Protein AF-A0A4U7F565-F1 (afdb_monomer)

pLDDT: mean 81.13, std 18.46, range [38.12, 96.94]

Foldseek 3Di:
DDDDDDPPPPDPDDDPPDPFDWDDKDKDAQDFPFQWADWDKAFQDLQFFKKKKKWAFAQPPPPDFFFKKKKWKWFADPVVRDIHTQDIDIDRHGHGDIDMDMGGADNVSSVRGRIIIITIGTPDGSNRIGMMMITTGD

Radius of gyration: 16.02 Å; Cα contacts (8 Å, |Δi|>4): 315; chains: 1; bounding box: 35×48×42 Å

Mean predicted aligned error: 9.63 Å

Solvent-accessible surface area (backbone atoms only — not comparable to full-atom values): 7767 Å² total; per-residue (Å²): 135,90,80,81,83,80,84,80,76,82,77,80,81,71,85,78,83,73,92,41,70,64,63,62,76,54,74,41,59,32,40,79,90,30,40,66,58,42,79,48,75,43,78,42,42,92,61,42,43,28,41,43,37,40,36,25,19,24,78,74,50,83,86,54,72,62,46,56,32,44,37,38,38,28,36,29,22,77,90,82,67,49,74,44,81,76,43,75,49,73,44,75,27,34,61,63,30,76,42,74,52,71,45,78,43,54,74,67,49,43,73,60,20,53,25,38,36,42,37,31,31,32,94,53,65,24,62,50,30,48,36,35,36,35,35,32,33,71

Nearest PDB structures (foldseek):
  3lxu-assembly1_X-2  TM=6.386E-01  e=7.495E-03  Drosophila melanogaster
  2e26-assembly1_A  TM=4.370E-01  e=2.822E-02  Mus musculus
  7kp9-assembly1_B  TM=4.348E-01  e=4.314E-02  Homo sapiens
  4xup-assembly4_D  TM=5.008E-01  e=9.558E-02  Paenibacillus barcinonensis
  4xup-assembly2_B  TM=4.609E-01  e=1.182E-01  Paenibacillus barcinonensis

Sequence (138 aa):
MNRNTSAALVVAIAAIAAIGLAFGAGGVAGQTNSTELANDTLNVENTTESVYVDVTGVDDMNGSGPVDVNVTFTGLNESDGSSTVLNETTLSVAANTTESANVTLNESDRAAYDSVRVVASTGANASLIDSVNWGTVG

Secondary structure (DSSP, 8-state):
-------------------S--EEEEEEPPPTT-SEEEEEEEE--TT--EEEEEEEE-S--TT--PEEEEEEEEEE-TTT--EEEEEEEEEEEPTT-EEEEEEE--HHHHHH-SEEEEEEEESS-GGGEEEEEEEEE-

Structure (mmCIF, N/CA/C/O backbone):
data_AF-A0A4U7F565-F1
#
_entry.id   AF-A0A4U7F565-F1
#
loop_
_atom_site.group_PDB
_atom_site.id
_atom_site.type_symbol
_atom_site.label_atom_id
_atom_site.label_alt_id
_atom_site.label_comp_id
_atom_site.label_asym_id
_atom_site.label_entity_id
_atom_site.label_seq_id
_atom_site.pdbx_PDB_ins_code
_atom_site.Cartn_x
_atom_site.Cartn_y
_atom_site.Cartn_z
_atom_site.occupancy
_atom_site.B_iso_or_equiv
_atom_site.auth_seq_id
_atom_site.auth_comp_id
_atom_site.auth_asym_id
_atom_site.auth_atom_id
_atom_site.pdbx_PDB_model_num
ATOM 1 N N . MET A 1 1 ? -2.433 37.107 -11.488 1.00 38.12 1 MET A N 1
ATOM 2 C CA . MET A 1 1 ? -2.040 35.913 -12.270 1.00 38.12 1 MET A CA 1
ATOM 3 C C . MET A 1 1 ? -1.394 34.918 -11.323 1.00 38.12 1 MET A C 1
ATOM 5 O O . MET A 1 1 ? -0.396 35.262 -10.702 1.00 38.12 1 MET A O 1
ATOM 9 N N . ASN A 1 2 ? -2.021 33.748 -11.177 1.00 47.31 2 ASN A N 1
ATOM 10 C CA . ASN A 1 2 ? -1.573 32.616 -10.361 1.00 47.31 2 ASN A CA 1
ATOM 11 C C . ASN A 1 2 ? -0.156 32.163 -10.723 1.00 47.31 2 ASN A C 1
ATOM 13 O O . ASN A 1 2 ? 0.153 31.990 -11.900 1.00 47.31 2 ASN A O 1
ATOM 17 N N . ARG A 1 3 ? 0.639 31.830 -9.705 1.00 48.75 3 ARG A N 1
ATOM 18 C CA . ARG A 1 3 ? 1.696 30.817 -9.812 1.00 48.75 3 ARG A CA 1
ATOM 19 C C . ARG A 1 3 ? 1.482 29.832 -8.672 1.00 48.75 3 ARG A C 1
ATOM 21 O O . ARG A 1 3 ? 2.042 29.981 -7.592 1.00 48.75 3 ARG A O 1
ATOM 28 N N . ASN A 1 4 ? 0.570 28.899 -8.922 1.00 47.75 4 ASN A N 1
ATOM 29 C CA . ASN A 1 4 ? 0.314 27.767 -8.050 1.00 47.75 4 ASN A CA 1
ATOM 30 C C . ASN A 1 4 ? 1.582 26.910 -7.959 1.00 47.75 4 ASN A C 1
ATOM 32 O O . ASN A 1 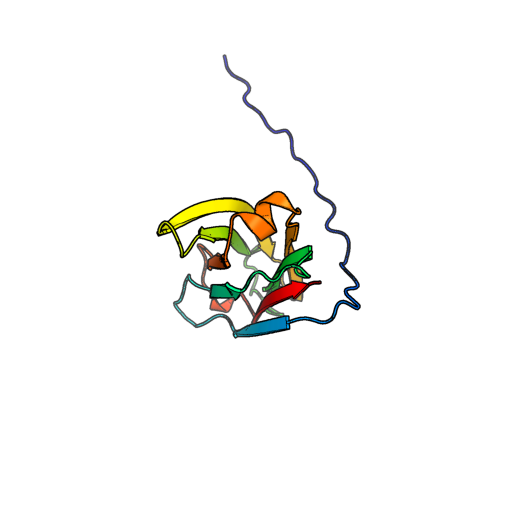4 ? 2.125 26.487 -8.975 1.00 47.75 4 ASN A O 1
ATOM 36 N N . THR A 1 5 ? 2.027 26.731 -6.720 1.00 49.19 5 THR A N 1
ATOM 37 C CA . THR A 1 5 ? 2.337 25.444 -6.092 1.00 49.19 5 THR A CA 1
ATOM 38 C C . THR A 1 5 ? 3.171 24.455 -6.901 1.00 49.19 5 THR A C 1
ATOM 40 O O . THR A 1 5 ? 2.666 23.726 -7.747 1.00 49.19 5 THR A O 1
ATOM 43 N N . SER A 1 6 ? 4.443 24.328 -6.538 1.00 42.47 6 SER A N 1
ATOM 44 C CA . SER A 1 6 ? 5.198 23.084 -6.721 1.00 42.47 6 SER A CA 1
ATOM 45 C C . SER A 1 6 ? 6.204 22.970 -5.580 1.00 42.47 6 SER A C 1
ATOM 47 O O . SER A 1 6 ? 7.403 23.167 -5.755 1.00 42.47 6 SER A O 1
ATOM 49 N N . ALA A 1 7 ? 5.691 22.733 -4.371 1.00 42.50 7 ALA A N 1
ATOM 50 C CA . ALA A 1 7 ? 6.508 22.213 -3.287 1.00 42.50 7 ALA 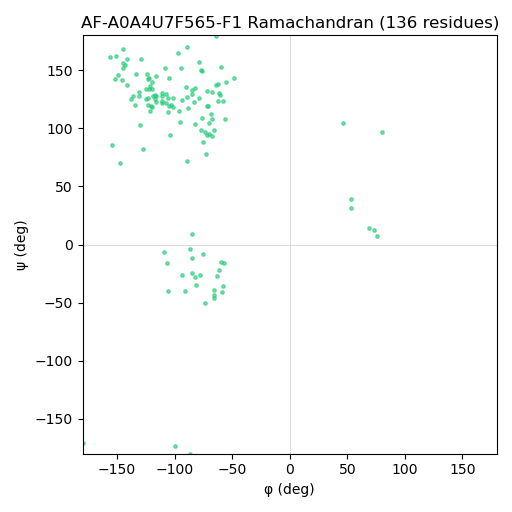A CA 1
ATOM 51 C C . ALA A 1 7 ? 6.719 20.723 -3.580 1.00 42.50 7 ALA A C 1
ATOM 53 O O . ALA A 1 7 ? 5.904 19.887 -3.204 1.00 42.50 7 ALA A O 1
ATOM 54 N N . ALA A 1 8 ? 7.767 20.415 -4.343 1.00 43.03 8 ALA A N 1
ATOM 55 C CA . ALA A 1 8 ? 8.248 19.054 -4.513 1.00 43.03 8 ALA A CA 1
ATOM 56 C C . ALA A 1 8 ? 8.824 18.596 -3.166 1.00 43.03 8 ALA A C 1
ATOM 58 O O . ALA A 1 8 ? 9.966 18.903 -2.822 1.00 43.03 8 ALA A O 1
ATOM 59 N N . LEU A 1 9 ? 7.986 17.938 -2.367 1.00 40.28 9 LEU A N 1
ATOM 60 C CA . LEU A 1 9 ? 8.402 17.248 -1.158 1.00 40.28 9 LEU A CA 1
ATOM 61 C C . LEU A 1 9 ? 9.142 15.980 -1.597 1.00 40.28 9 LEU A C 1
ATOM 63 O O . LEU A 1 9 ? 8.528 14.977 -1.944 1.00 40.28 9 LEU A O 1
ATOM 67 N N . VAL A 1 10 ? 10.471 16.053 -1.632 1.00 39.88 10 VAL A N 1
ATOM 68 C CA . VAL A 1 10 ? 11.343 14.885 -1.786 1.00 39.88 10 VAL A CA 1
ATOM 69 C C . VAL A 1 10 ? 11.252 14.089 -0.485 1.00 39.88 10 VAL A C 1
ATOM 71 O O . VAL A 1 10 ? 11.917 14.418 0.497 1.00 39.88 10 VAL A O 1
ATOM 74 N N . VAL A 1 11 ? 10.384 13.080 -0.453 1.00 44.31 11 VAL A N 1
ATOM 75 C CA . VAL A 1 11 ? 10.364 12.086 0.622 1.00 44.31 11 VAL A CA 1
ATOM 76 C C . VAL A 1 11 ? 11.440 11.061 0.289 1.00 44.31 11 VAL A C 1
ATOM 78 O O . VAL A 1 11 ? 11.283 10.243 -0.610 1.00 44.31 11 VAL A O 1
ATOM 81 N N . ALA A 1 12 ? 12.573 11.149 0.982 1.00 40.69 12 ALA A N 1
ATOM 82 C CA . ALA A 1 12 ? 13.562 10.084 0.990 1.00 40.69 12 ALA A CA 1
ATOM 83 C C . ALA A 1 12 ? 12.953 8.882 1.727 1.00 40.69 12 ALA A C 1
ATOM 85 O O . ALA A 1 12 ? 12.759 8.939 2.942 1.00 40.69 12 ALA A O 1
ATOM 86 N N . ILE A 1 13 ? 12.612 7.825 0.991 1.00 49.53 13 ILE A N 1
ATOM 87 C CA . ILE A 1 13 ? 12.096 6.583 1.565 1.00 49.53 13 ILE A CA 1
ATOM 88 C C . ILE A 1 13 ? 13.288 5.837 2.168 1.00 49.53 13 ILE A C 1
ATOM 90 O O . ILE A 1 13 ? 14.193 5.381 1.471 1.00 49.53 13 ILE A O 1
ATOM 94 N N . ALA A 1 14 ? 13.328 5.800 3.497 1.00 41.16 14 ALA A N 1
ATOM 95 C CA . ALA A 1 14 ? 14.271 4.987 4.241 1.00 41.16 14 ALA A CA 1
ATOM 96 C C . ALA A 1 14 ? 13.931 3.511 4.013 1.00 41.16 14 ALA A C 1
ATOM 98 O O . ALA A 1 14 ? 12.779 3.114 4.172 1.00 41.16 14 ALA A O 1
ATOM 99 N N . ALA A 1 15 ? 14.937 2.704 3.672 1.00 39.69 15 ALA A N 1
ATOM 100 C CA . ALA A 1 15 ? 14.817 1.254 3.655 1.00 39.69 15 ALA A CA 1
ATOM 101 C C . ALA A 1 15 ? 14.374 0.780 5.048 1.00 39.69 15 ALA A C 1
ATOM 103 O O . ALA A 1 15 ? 15.139 0.848 6.015 1.00 39.69 15 ALA A O 1
ATOM 104 N N . ILE A 1 16 ? 13.122 0.340 5.153 1.00 45.25 16 ILE A N 1
ATOM 105 C CA . ILE A 1 16 ? 12.577 -0.265 6.362 1.00 45.25 16 ILE A CA 1
ATOM 106 C C . ILE A 1 16 ? 13.220 -1.650 6.475 1.00 45.25 16 ILE A C 1
ATOM 108 O O . ILE A 1 16 ? 12.768 -2.627 5.888 1.00 45.25 16 ILE A O 1
ATOM 112 N N . ALA A 1 17 ? 14.321 -1.738 7.221 1.00 39.91 17 ALA A N 1
ATOM 113 C CA . ALA A 1 17 ? 14.857 -3.010 7.687 1.00 39.91 17 ALA A CA 1
ATOM 114 C C . ALA A 1 17 ? 13.942 -3.539 8.806 1.00 39.91 17 ALA A C 1
ATOM 116 O O . ALA A 1 17 ? 14.239 -3.391 9.991 1.00 39.91 17 ALA A O 1
ATOM 117 N N . ALA A 1 18 ? 12.790 -4.101 8.433 1.00 38.22 18 ALA A N 1
ATOM 118 C CA . ALA A 1 18 ? 11.849 -4.703 9.368 1.00 38.22 18 ALA A CA 1
ATOM 119 C C . ALA A 1 18 ? 12.353 -6.084 9.814 1.00 38.22 18 ALA A C 1
ATOM 121 O O . ALA A 1 18 ? 12.154 -7.093 9.144 1.00 38.22 18 ALA A O 1
ATOM 122 N N . ILE A 1 19 ? 12.972 -6.137 10.994 1.00 40.09 19 ILE A N 1
ATOM 123 C CA . ILE A 1 19 ? 12.851 -7.305 11.874 1.00 40.09 19 ILE A CA 1
ATOM 124 C C . ILE A 1 19 ? 11.628 -7.022 12.752 1.00 40.09 19 ILE A C 1
ATOM 126 O O . ILE A 1 19 ? 11.754 -6.646 13.911 1.00 40.09 19 ILE A O 1
ATOM 130 N N . GLY A 1 20 ? 10.446 -7.103 12.149 1.00 40.00 20 GLY A N 1
ATOM 131 C CA . GLY A 1 20 ? 9.155 -7.053 12.827 1.00 40.00 20 GLY A CA 1
ATOM 132 C C . GLY A 1 20 ? 8.395 -8.307 12.430 1.00 40.00 20 GLY A C 1
ATOM 133 O O . GLY A 1 20 ? 8.444 -8.717 11.270 1.00 40.00 20 GLY A O 1
ATOM 134 N N . LEU A 1 21 ? 7.792 -8.986 13.399 1.00 44.97 21 LEU A N 1
ATOM 135 C CA . LEU A 1 21 ? 7.066 -10.232 13.178 1.00 44.97 21 LEU A CA 1
ATOM 136 C C . LEU A 1 21 ? 5.843 -9.914 12.305 1.00 44.97 21 LEU A C 1
ATOM 138 O O . LEU A 1 21 ? 4.852 -9.401 12.806 1.00 44.97 21 LEU A O 1
ATOM 142 N N . ALA A 1 22 ? 5.932 -10.147 10.994 1.00 48.94 22 ALA A N 1
ATOM 143 C CA . ALA A 1 22 ? 4.840 -9.840 10.078 1.00 48.94 22 ALA A CA 1
ATOM 144 C C . ALA A 1 22 ? 3.649 -10.776 10.341 1.00 48.94 22 ALA A C 1
ATOM 146 O O . ALA A 1 22 ? 3.733 -11.985 10.099 1.00 48.94 22 ALA A O 1
ATOM 147 N N . PHE A 1 23 ? 2.541 -10.226 10.836 1.00 51.75 23 PHE A N 1
ATOM 148 C CA . PHE A 1 23 ? 1.285 -10.952 11.011 1.00 51.75 23 PHE A CA 1
ATOM 149 C C . PHE A 1 23 ? 0.410 -10.695 9.775 1.00 51.75 23 PHE A C 1
ATOM 151 O O . PHE A 1 23 ? -0.107 -9.599 9.574 1.00 51.75 23 PHE A O 1
ATOM 158 N N . GLY A 1 24 ? 0.303 -11.704 8.906 1.00 57.19 24 GLY A N 1
ATOM 159 C CA . GLY A 1 24 ? -0.464 -11.642 7.657 1.00 57.19 24 GLY A CA 1
ATOM 160 C C . GLY A 1 24 ? 0.290 -10.937 6.530 1.00 57.19 24 GLY A C 1
ATOM 161 O O . GLY A 1 24 ? 0.269 -9.716 6.441 1.00 57.19 24 GLY A O 1
ATOM 162 N N . ALA A 1 25 ? 0.945 -11.717 5.666 1.00 61.00 25 ALA A N 1
ATOM 163 C CA . ALA A 1 25 ? 1.550 -11.227 4.431 1.00 61.00 25 ALA A CA 1
ATOM 164 C C . ALA A 1 25 ? 0.771 -11.773 3.226 1.00 61.00 25 ALA A C 1
ATOM 166 O O . ALA A 1 25 ? 0.614 -12.991 3.096 1.00 61.00 25 ALA A O 1
ATOM 167 N N . GLY A 1 26 ? 0.282 -10.882 2.365 1.00 63.62 26 GLY A N 1
ATOM 168 C CA . GLY A 1 26 ? -0.272 -11.218 1.056 1.00 63.62 26 GLY A CA 1
ATOM 169 C C . GLY A 1 26 ? 0.705 -10.774 -0.027 1.00 63.62 26 GLY A C 1
ATOM 170 O O . GLY A 1 26 ? 1.193 -9.651 0.011 1.00 63.62 26 GLY A O 1
ATOM 171 N N . GLY A 1 27 ? 1.036 -11.668 -0.962 1.00 71.62 27 GLY A N 1
ATOM 172 C CA . GLY A 1 27 ? 1.959 -11.379 -2.058 1.00 71.62 27 GLY A CA 1
ATOM 173 C C . GLY A 1 27 ? 1.408 -11.887 -3.382 1.00 71.62 27 GLY A C 1
ATOM 174 O O . GLY A 1 27 ? 1.171 -13.089 -3.521 1.00 71.62 27 GLY A O 1
ATOM 175 N N . VAL A 1 28 ? 1.205 -10.997 -4.355 1.00 79.38 28 VAL A N 1
ATOM 176 C CA . VAL A 1 28 ? 0.753 -11.372 -5.705 1.00 79.38 28 VAL A CA 1
ATOM 177 C C . VAL A 1 28 ? 1.579 -10.679 -6.781 1.00 79.38 28 VAL A C 1
ATOM 179 O O . VAL A 1 28 ? 2.023 -9.545 -6.619 1.00 79.38 28 VAL A O 1
ATOM 182 N N . ALA A 1 29 ? 1.776 -11.377 -7.898 1.00 79.19 29 ALA A N 1
ATOM 183 C CA . ALA A 1 29 ? 2.347 -10.783 -9.097 1.00 79.19 29 ALA A CA 1
ATOM 184 C C . ALA A 1 29 ? 1.297 -9.941 -9.836 1.00 79.19 29 ALA A C 1
ATOM 186 O O . ALA A 1 29 ? 0.102 -10.264 -9.808 1.00 79.19 29 ALA A O 1
ATOM 187 N N . GLY A 1 30 ? 1.743 -8.893 -10.532 1.00 70.62 30 GLY A N 1
ATOM 188 C CA . GLY A 1 30 ? 0.873 -8.077 -11.371 1.00 70.62 30 GLY A CA 1
ATOM 189 C C . GLY A 1 30 ? 0.174 -8.927 -12.439 1.00 70.62 30 GLY A C 1
ATOM 190 O O . GLY A 1 30 ? 0.813 -9.620 -13.231 1.00 70.62 30 GLY A O 1
ATOM 191 N N . GLN A 1 31 ? -1.161 -8.903 -12.468 1.00 71.12 31 GLN A N 1
ATOM 192 C CA . GLN A 1 31 ? -1.925 -9.686 -13.442 1.00 71.12 31 GLN A CA 1
ATOM 193 C C . GLN A 1 31 ? -2.014 -8.962 -14.785 1.00 71.12 31 GLN A C 1
ATOM 195 O O . GLN A 1 31 ? -2.349 -7.780 -14.862 1.00 71.12 31 GLN A O 1
ATOM 200 N N . THR A 1 32 ? -1.778 -9.687 -15.878 1.00 69.44 32 THR A N 1
ATOM 201 C CA . THR A 1 32 ? -1.894 -9.121 -17.227 1.00 69.44 32 THR A CA 1
ATOM 202 C C . THR A 1 32 ? -3.319 -8.627 -17.498 1.00 69.44 32 THR A C 1
ATOM 204 O O . THR A 1 32 ? -4.279 -9.377 -17.347 1.00 69.44 32 THR A O 1
ATOM 207 N N . ASN A 1 33 ? -3.441 -7.372 -17.948 1.00 68.12 33 ASN A N 1
ATOM 208 C CA . ASN A 1 33 ? -4.701 -6.641 -18.175 1.00 68.12 33 ASN A CA 1
ATOM 209 C C . ASN A 1 33 ? -5.502 -6.267 -16.912 1.00 68.12 33 ASN A C 1
ATOM 211 O O . ASN A 1 33 ? -6.663 -5.879 -17.036 1.00 68.12 33 ASN A O 1
ATOM 215 N N . SER A 1 34 ? -4.907 -6.355 -15.720 1.00 77.19 34 SER A N 1
ATOM 216 C CA . SER A 1 34 ? -5.467 -5.740 -14.513 1.00 77.19 34 SER A CA 1
ATOM 217 C C . SER A 1 34 ? -4.864 -4.353 -14.286 1.00 77.19 34 SER A C 1
ATOM 219 O O . SER A 1 34 ? -3.725 -4.084 -14.670 1.00 77.19 34 SER A O 1
ATOM 221 N N . THR A 1 35 ? -5.630 -3.478 -13.645 1.00 85.31 35 THR A N 1
ATOM 222 C CA . THR A 1 35 ? -5.144 -2.231 -13.032 1.00 85.31 35 THR A CA 1
ATOM 223 C C . THR A 1 35 ? -5.107 -2.336 -11.508 1.00 85.31 35 THR A C 1
ATOM 225 O O . THR A 1 35 ? -4.473 -1.520 -10.850 1.00 85.31 35 THR A O 1
ATOM 228 N N . GLU A 1 36 ? -5.782 -3.334 -10.933 1.00 88.12 36 GLU A N 1
ATOM 229 C CA . GLU A 1 36 ? -5.747 -3.639 -9.504 1.00 88.12 36 GLU A CA 1
ATOM 230 C C . GLU A 1 36 ? -4.595 -4.611 -9.228 1.00 88.12 36 GLU A C 1
ATOM 232 O O . GLU A 1 36 ? -4.476 -5.648 -9.891 1.00 88.12 36 GLU A O 1
ATOM 237 N N . LEU A 1 37 ? -3.734 -4.241 -8.280 1.00 88.38 37 LEU A N 1
ATOM 238 C CA . LEU A 1 37 ? -2.559 -5.010 -7.871 1.00 88.38 37 LEU A CA 1
ATOM 239 C C . LEU A 1 37 ? -2.778 -5.687 -6.517 1.00 88.38 37 LEU A C 1
ATOM 241 O O . LEU A 1 37 ? -2.382 -6.832 -6.334 1.00 88.38 37 LEU A O 1
ATOM 245 N N . ALA A 1 38 ? -3.420 -4.982 -5.587 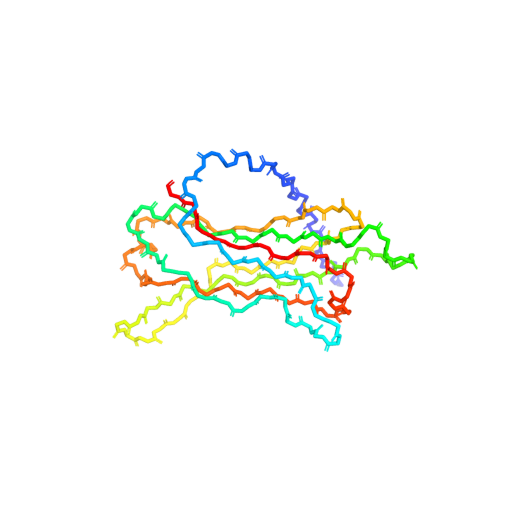1.00 90.19 38 ALA A N 1
ATOM 246 C CA . ALA A 1 38 ? -3.817 -5.505 -4.288 1.00 90.19 38 ALA A CA 1
ATOM 247 C C . ALA A 1 38 ? -5.142 -4.870 -3.866 1.00 90.19 38 ALA A C 1
ATOM 249 O O . ALA A 1 38 ? -5.366 -3.679 -4.093 1.00 90.19 38 ALA A O 1
ATOM 250 N N . ASN A 1 39 ? -6.002 -5.664 -3.242 1.00 91.88 39 ASN A N 1
ATOM 251 C CA . ASN A 1 39 ? -7.240 -5.217 -2.619 1.00 91.88 39 ASN A CA 1
ATOM 252 C C . ASN A 1 39 ? -7.577 -6.216 -1.517 1.00 91.88 39 ASN A C 1
ATOM 254 O O . ASN A 1 39 ? -8.249 -7.221 -1.751 1.00 91.88 39 ASN A O 1
ATOM 258 N N . ASP A 1 40 ? -7.003 -5.983 -0.344 1.00 91.75 40 ASP A N 1
ATOM 259 C CA . ASP A 1 40 ? -7.055 -6.932 0.760 1.00 91.75 40 ASP A CA 1
ATOM 260 C C . ASP A 1 40 ? -7.236 -6.213 2.096 1.00 91.75 40 ASP A C 1
ATOM 262 O O . ASP A 1 40 ? -6.995 -5.010 2.217 1.00 91.75 40 ASP A O 1
ATOM 266 N N . THR A 1 41 ? -7.713 -6.941 3.099 1.00 92.56 41 THR A N 1
ATOM 267 C CA . THR A 1 41 ? -7.997 -6.410 4.433 1.00 92.56 41 THR A CA 1
ATOM 268 C C . THR A 1 41 ? -7.143 -7.119 5.470 1.00 92.56 41 THR A C 1
ATOM 270 O O . THR A 1 41 ? -7.125 -8.343 5.547 1.00 92.56 41 THR A O 1
ATOM 273 N N . LEU A 1 42 ? -6.438 -6.330 6.276 1.00 92.06 42 LEU A N 1
ATOM 274 C CA . LEU A 1 42 ? -5.543 -6.801 7.323 1.00 92.06 42 LEU A CA 1
ATOM 275 C C . LEU A 1 42 ? -6.131 -6.456 8.687 1.00 92.06 42 LEU A C 1
ATOM 277 O O . LEU A 1 42 ? -6.469 -5.301 8.943 1.00 92.06 42 LEU A O 1
ATOM 281 N N . ASN A 1 43 ? -6.242 -7.445 9.568 1.00 91.81 43 ASN A N 1
ATOM 282 C CA . ASN A 1 43 ? -6.712 -7.228 10.931 1.00 91.81 43 ASN A CA 1
ATOM 283 C C . ASN A 1 43 ? -5.757 -6.301 11.692 1.00 91.81 43 ASN A C 1
ATOM 285 O O . ASN A 1 43 ? -4.537 -6.441 11.604 1.00 91.81 43 ASN A O 1
ATOM 289 N N . VAL A 1 44 ? -6.332 -5.373 12.453 1.00 90.56 44 VAL A N 1
ATOM 290 C CA . VAL A 1 44 ? -5.590 -4.501 13.361 1.00 90.56 44 VAL A CA 1
ATOM 291 C C . VAL A 1 44 ? -5.654 -5.114 14.750 1.00 90.56 44 VAL A C 1
ATOM 293 O O . VAL A 1 44 ? -6.715 -5.228 15.357 1.00 90.56 44 VAL A O 1
ATOM 296 N N . GLU A 1 45 ? -4.499 -5.523 15.257 1.00 89.75 45 GLU A N 1
ATOM 297 C CA . GLU A 1 45 ? -4.346 -5.983 16.629 1.00 89.75 45 GLU A CA 1
ATOM 298 C C . GLU A 1 45 ? -3.837 -4.842 17.515 1.00 89.75 45 GLU A C 1
ATOM 300 O O . GLU A 1 45 ? -3.301 -3.836 17.043 1.00 89.75 45 GLU A O 1
ATOM 305 N N . ASN A 1 46 ? -3.936 -5.006 18.839 1.00 85.06 46 ASN A N 1
ATOM 306 C CA . ASN A 1 46 ? -3.352 -4.028 19.758 1.00 85.06 46 ASN A CA 1
ATOM 307 C C . ASN A 1 46 ? -1.824 -3.929 19.592 1.00 85.06 46 ASN A C 1
ATOM 309 O O . ASN A 1 46 ? -1.244 -2.906 19.923 1.00 85.06 46 ASN A O 1
ATOM 313 N N . THR A 1 47 ? -1.168 -4.947 19.041 1.00 88.50 47 THR A N 1
ATOM 314 C CA . THR A 1 47 ? 0.262 -4.929 18.715 1.00 88.50 47 THR A CA 1
ATOM 315 C C . THR A 1 47 ? 0.572 -4.318 17.350 1.00 88.50 47 THR A C 1
ATOM 317 O O . THR A 1 47 ? 1.729 -4.033 17.095 1.00 88.50 47 THR A O 1
ATOM 320 N N . THR A 1 48 ? -0.406 -4.076 16.472 1.00 91.00 48 THR A N 1
ATOM 321 C CA . THR A 1 48 ? -0.133 -3.576 15.115 1.00 91.00 48 THR A CA 1
ATOM 322 C C . THR A 1 48 ? 0.351 -2.124 15.131 1.00 91.00 48 THR A C 1
ATOM 324 O O . THR A 1 48 ? -0.437 -1.192 15.272 1.00 91.00 48 THR A O 1
ATOM 327 N N . GLU A 1 49 ? 1.647 -1.914 14.926 1.00 92.38 49 GLU A N 1
ATOM 328 C CA . GLU A 1 49 ? 2.270 -0.590 14.848 1.00 92.38 49 GLU A CA 1
ATOM 329 C C . GLU A 1 49 ? 2.108 0.052 13.467 1.00 92.38 49 GLU A C 1
ATOM 331 O O . GLU A 1 49 ? 1.986 1.274 13.351 1.00 92.38 49 GLU A O 1
ATOM 336 N N . SER A 1 50 ? 2.124 -0.745 12.396 1.00 92.62 50 SER A N 1
ATOM 337 C CA . SER A 1 50 ? 1.947 -0.225 11.039 1.00 92.62 50 SER A CA 1
ATOM 338 C C . SER A 1 50 ? 1.421 -1.255 10.048 1.00 92.62 50 SER A C 1
ATOM 340 O O . SER A 1 50 ? 1.516 -2.463 10.259 1.00 92.62 50 SER A O 1
ATOM 342 N N . VAL A 1 51 ? 0.881 -0.750 8.941 1.00 93.12 51 VAL A N 1
ATOM 343 C CA . VAL A 1 51 ? 0.481 -1.527 7.765 1.00 93.12 51 VAL A CA 1
ATOM 344 C C . VAL A 1 51 ? 1.288 -1.032 6.574 1.00 93.12 51 VAL A C 1
ATOM 346 O O . VAL A 1 51 ? 1.421 0.179 6.395 1.00 93.12 51 VAL A O 1
ATOM 349 N N . TYR A 1 52 ? 1.844 -1.943 5.779 1.00 93.19 52 TYR A N 1
ATOM 350 C CA . TYR A 1 52 ? 2.743 -1.608 4.675 1.00 93.19 52 TYR A CA 1
ATOM 351 C C . TYR A 1 52 ? 2.330 -2.263 3.357 1.00 93.19 52 TYR A C 1
ATOM 353 O O . TYR A 1 52 ? 1.604 -3.257 3.333 1.00 93.19 52 TYR A O 1
ATOM 361 N N . VAL A 1 53 ? 2.832 -1.681 2.271 1.00 93.50 53 VAL A N 1
ATOM 362 C CA . VAL A 1 53 ? 2.805 -2.200 0.906 1.00 93.50 53 VAL A CA 1
ATOM 363 C C . VAL A 1 53 ? 4.176 -1.984 0.289 1.00 93.50 53 VAL A C 1
ATOM 365 O O . VAL A 1 53 ? 4.652 -0.852 0.261 1.00 93.50 53 VAL A O 1
ATOM 368 N N . ASP A 1 54 ? 4.750 -3.043 -0.262 1.00 93.69 54 ASP A N 1
ATOM 369 C CA . ASP A 1 54 ? 5.944 -3.026 -1.096 1.00 93.69 54 ASP A CA 1
ATOM 370 C C . ASP A 1 54 ? 5.554 -3.389 -2.529 1.00 93.69 54 ASP A C 1
ATOM 372 O O . ASP A 1 54 ? 4.869 -4.386 -2.766 1.00 93.69 54 ASP A O 1
ATOM 376 N N . VAL A 1 55 ? 5.992 -2.589 -3.494 1.00 91.50 55 VAL A N 1
ATOM 377 C CA . VAL A 1 55 ? 5.711 -2.779 -4.917 1.00 91.50 55 VAL A CA 1
ATOM 378 C C . VAL A 1 55 ? 7.023 -2.863 -5.672 1.00 91.50 55 VAL A C 1
ATOM 380 O O . VAL A 1 55 ? 7.791 -1.906 -5.677 1.00 91.50 55 VAL A O 1
ATOM 383 N N . THR A 1 56 ? 7.254 -3.981 -6.351 1.00 91.38 56 THR A N 1
ATOM 384 C CA . THR A 1 56 ? 8.449 -4.210 -7.163 1.00 91.38 56 THR A CA 1
ATOM 385 C C . THR A 1 56 ? 8.112 -4.104 -8.642 1.00 91.38 56 THR A C 1
ATOM 387 O O . THR A 1 56 ? 7.205 -4.779 -9.134 1.00 91.38 56 THR A O 1
ATOM 390 N N . GLY A 1 57 ? 8.841 -3.261 -9.366 1.00 89.94 57 GLY A N 1
ATOM 391 C CA . GLY A 1 57 ? 8.746 -3.167 -10.821 1.00 89.94 57 GLY A CA 1
ATOM 392 C C . GLY A 1 57 ? 9.459 -4.328 -11.514 1.00 89.94 57 GLY A C 1
ATOM 393 O O . GLY A 1 57 ? 10.466 -4.824 -11.015 1.00 89.94 57 GLY A O 1
ATOM 394 N N . VAL A 1 58 ? 8.976 -4.739 -12.689 1.00 89.69 58 VAL A N 1
ATOM 395 C CA . VAL A 1 58 ? 9.671 -5.756 -13.503 1.00 89.69 58 VAL A CA 1
ATOM 396 C C . VAL A 1 58 ? 11.084 -5.315 -13.886 1.00 89.69 58 VAL A C 1
ATOM 398 O O . VAL A 1 58 ? 11.359 -4.122 -14.027 1.00 89.69 58 VAL A O 1
ATOM 401 N N . ASP A 1 59 ? 11.969 -6.290 -14.105 1.00 86.06 59 ASP A N 1
ATOM 402 C CA . ASP A 1 59 ? 13.369 -6.051 -14.478 1.00 86.06 59 ASP A CA 1
ATOM 403 C C . ASP A 1 59 ? 13.530 -5.227 -15.763 1.00 86.06 59 ASP A C 1
ATOM 405 O O . ASP A 1 59 ? 14.450 -4.419 -15.888 1.00 86.06 59 ASP A O 1
ATOM 409 N N . ASP A 1 60 ? 12.628 -5.432 -16.723 1.00 82.44 60 ASP A N 1
ATOM 410 C CA . ASP A 1 60 ? 12.642 -4.759 -18.016 1.00 82.44 60 ASP A CA 1
ATOM 411 C C . ASP A 1 60 ? 11.268 -4.159 -18.328 1.00 82.44 60 ASP A C 1
ATOM 413 O O . ASP A 1 60 ? 10.331 -4.845 -18.742 1.00 82.44 60 ASP A O 1
ATOM 417 N N . MET A 1 61 ? 11.155 -2.842 -18.152 1.00 81.75 61 MET A N 1
ATOM 418 C CA . MET A 1 61 ? 9.963 -2.071 -18.515 1.00 81.75 61 MET A CA 1
ATOM 419 C C . MET A 1 61 ? 9.946 -1.647 -20.001 1.00 81.75 61 MET A C 1
ATOM 421 O O . MET A 1 61 ? 9.082 -0.867 -20.410 1.00 81.75 61 MET A O 1
ATOM 425 N N . ASN A 1 62 ? 10.874 -2.145 -20.833 1.00 73.75 62 ASN A N 1
ATOM 426 C CA . ASN A 1 62 ? 10.955 -1.915 -22.282 1.00 73.75 62 ASN A CA 1
ATOM 427 C C . ASN A 1 62 ? 10.940 -0.425 -22.686 1.00 73.75 62 ASN A C 1
ATOM 429 O O . ASN A 1 62 ? 10.300 -0.020 -23.656 1.00 73.75 62 ASN A O 1
ATOM 433 N N . GLY A 1 63 ? 11.628 0.424 -21.919 1.00 69.06 63 GLY A N 1
ATOM 434 C CA . GLY A 1 63 ? 11.654 1.874 -22.151 1.00 69.06 63 GLY A CA 1
ATOM 435 C C . GLY A 1 63 ? 10.381 2.615 -21.721 1.00 69.06 63 GLY A C 1
ATOM 436 O O . GLY A 1 63 ? 10.273 3.817 -21.968 1.00 69.06 63 GLY A O 1
ATOM 437 N N . SER A 1 64 ? 9.439 1.936 -21.060 1.00 70.19 64 SER A N 1
ATOM 438 C CA . SER A 1 64 ? 8.409 2.613 -20.273 1.00 70.19 64 SER A CA 1
ATOM 439 C C . SER A 1 64 ? 9.095 3.340 -19.116 1.00 70.19 64 SER A C 1
ATOM 441 O O . SER A 1 64 ? 10.031 2.816 -18.512 1.00 70.19 64 SER A O 1
ATOM 443 N N . GLY A 1 65 ? 8.672 4.576 -18.845 1.00 79.06 65 GLY A N 1
ATOM 444 C CA . GLY A 1 65 ? 9.109 5.287 -17.646 1.00 79.06 65 GLY A CA 1
ATOM 445 C C . GLY A 1 65 ? 8.631 4.578 -16.373 1.00 79.06 65 GLY A C 1
ATOM 446 O O . GLY A 1 65 ? 7.934 3.564 -16.465 1.00 79.06 65 GLY A O 1
ATOM 447 N N . PRO A 1 66 ? 8.974 5.116 -15.192 1.00 87.25 66 PRO A N 1
ATOM 448 C CA . PRO A 1 66 ? 8.432 4.624 -13.934 1.00 87.25 66 PRO A CA 1
ATOM 449 C C . PRO A 1 66 ? 6.907 4.484 -13.989 1.00 87.25 66 PRO A C 1
ATOM 451 O O . PRO A 1 66 ? 6.219 5.289 -14.625 1.00 87.25 66 PRO A O 1
ATOM 454 N N . VAL A 1 67 ? 6.393 3.448 -13.336 1.00 89.00 67 VAL A N 1
ATOM 455 C CA . VAL A 1 67 ? 4.963 3.170 -13.248 1.00 89.00 67 VAL A CA 1
ATOM 456 C C . VAL A 1 67 ? 4.419 3.796 -11.981 1.00 89.00 67 VAL A C 1
ATOM 458 O O . VAL A 1 67 ? 4.871 3.483 -10.881 1.00 89.00 67 VAL A O 1
ATOM 461 N N . ASP A 1 68 ? 3.409 4.642 -12.138 1.00 92.44 68 ASP A N 1
ATOM 462 C CA . ASP A 1 68 ? 2.707 5.209 -10.998 1.00 92.44 68 ASP A CA 1
ATOM 463 C C . ASP A 1 68 ? 1.716 4.183 -10.426 1.00 92.44 68 ASP A C 1
ATOM 465 O O . ASP A 1 68 ? 0.857 3.635 -11.134 1.00 92.44 68 ASP A O 1
ATOM 469 N N . VAL A 1 69 ? 1.847 3.925 -9.126 1.00 92.00 69 VAL A N 1
ATOM 470 C CA . VAL A 1 69 ? 1.004 3.017 -8.347 1.00 92.00 69 VAL A CA 1
ATOM 471 C C . VAL A 1 69 ? 0.357 3.800 -7.215 1.00 92.00 69 VAL A C 1
ATOM 473 O O . VAL A 1 69 ? 1.035 4.283 -6.313 1.00 92.00 69 VAL A O 1
ATOM 476 N N . ASN A 1 70 ? -0.965 3.932 -7.254 1.00 94.75 70 ASN A N 1
ATOM 477 C CA . ASN A 1 70 ? -1.741 4.545 -6.189 1.00 94.75 70 ASN A CA 1
ATOM 478 C C . ASN A 1 70 ? -2.011 3.516 -5.091 1.00 94.75 70 ASN A C 1
ATOM 480 O O . ASN A 1 70 ? -2.601 2.465 -5.360 1.00 94.75 70 ASN A O 1
ATOM 484 N N . VAL A 1 71 ? -1.597 3.835 -3.869 1.00 95.44 71 VAL A N 1
ATOM 485 C CA . VAL A 1 71 ? -1.788 3.018 -2.674 1.00 95.44 71 VAL A CA 1
ATOM 486 C C . VAL A 1 71 ? -2.654 3.784 -1.683 1.00 95.44 71 VAL A C 1
ATOM 488 O O . VAL A 1 71 ? -2.311 4.895 -1.276 1.00 95.44 71 VAL A O 1
ATOM 491 N N . THR A 1 72 ? -3.749 3.165 -1.260 1.00 96.62 72 THR A N 1
ATOM 492 C CA . THR A 1 72 ? -4.689 3.727 -0.291 1.00 96.62 72 THR A CA 1
ATOM 493 C C . THR A 1 72 ? -4.837 2.771 0.890 1.00 96.62 72 THR A C 1
ATOM 495 O O . THR A 1 72 ? -5.195 1.604 0.720 1.00 96.62 72 THR A O 1
ATOM 498 N N . PHE A 1 73 ? -4.612 3.288 2.096 1.00 96.69 73 PHE A N 1
ATOM 499 C CA . PHE A 1 73 ? -4.863 2.607 3.364 1.00 96.69 73 PHE A CA 1
ATOM 500 C C . 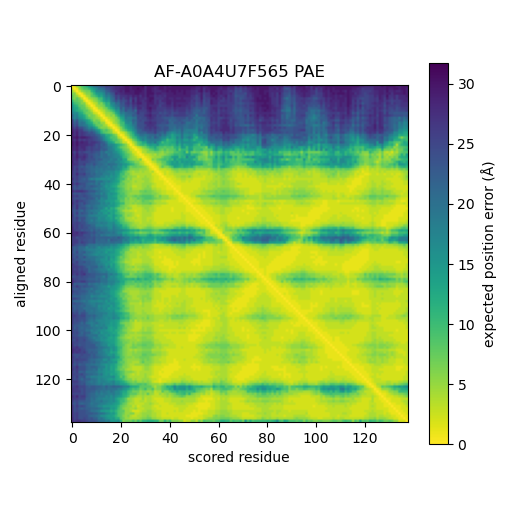PHE A 1 73 ? -6.151 3.159 3.973 1.00 96.69 73 PHE A C 1
ATOM 502 O O . PHE A 1 73 ? -6.258 4.356 4.242 1.00 96.69 73 PHE A O 1
ATOM 509 N N . THR A 1 74 ? -7.139 2.297 4.191 1.00 96.94 74 THR A N 1
ATOM 510 C CA . THR A 1 74 ? -8.437 2.667 4.770 1.00 96.94 74 THR A CA 1
ATOM 511 C C . THR A 1 74 ? -8.655 1.906 6.070 1.00 96.94 74 THR A C 1
ATOM 513 O O . THR A 1 74 ? -8.736 0.684 6.041 1.00 96.94 74 THR A O 1
ATOM 516 N N . GLY A 1 75 ? -8.784 2.607 7.193 1.00 96.56 75 GLY A N 1
ATOM 517 C CA . GLY A 1 75 ? -9.223 2.018 8.456 1.00 96.56 75 GLY A CA 1
ATOM 518 C C . GLY A 1 75 ? -10.707 1.677 8.385 1.00 96.56 75 GLY A C 1
ATOM 519 O O . GLY A 1 75 ? -11.505 2.501 7.930 1.00 96.56 75 GLY A O 1
ATOM 520 N N . LEU A 1 76 ? -11.066 0.465 8.794 1.00 96.44 76 LEU A N 1
ATOM 521 C CA . LEU A 1 76 ? -12.424 -0.062 8.807 1.00 96.44 76 LEU A CA 1
ATOM 522 C C . LEU A 1 76 ? -12.841 -0.351 10.249 1.00 96.44 76 LEU A C 1
ATOM 524 O O . LEU A 1 76 ? -12.127 -1.035 10.980 1.00 96.44 76 LEU A O 1
ATOM 528 N N . ASN A 1 77 ? -14.003 0.161 10.640 1.00 95.50 77 ASN A N 1
A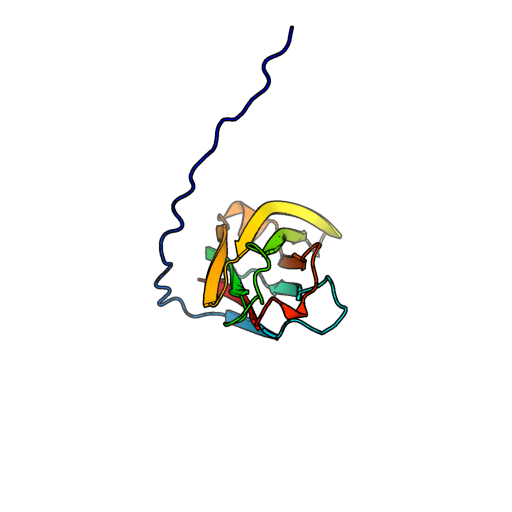TOM 529 C CA . ASN A 1 77 ? -14.661 -0.187 11.891 1.00 95.50 77 ASN A CA 1
ATOM 530 C C . ASN A 1 77 ? -15.846 -1.104 11.566 1.00 95.50 77 ASN A C 1
ATOM 532 O O . ASN A 1 77 ? -16.798 -0.701 10.899 1.00 95.50 77 ASN A O 1
ATOM 536 N N . GLU A 1 78 ? -15.780 -2.359 11.994 1.00 91.62 78 GLU A N 1
ATOM 537 C CA . GLU A 1 78 ? -16.819 -3.360 11.740 1.00 91.62 78 GLU A CA 1
ATOM 538 C C . GLU A 1 78 ? -18.027 -3.183 12.664 1.00 91.62 78 GLU A C 1
ATOM 540 O O . GLU A 1 78 ? -19.146 -3.547 12.297 1.00 91.62 78 GLU A O 1
ATOM 545 N N . SER A 1 79 ? -17.819 -2.598 13.847 1.00 91.50 79 SER A N 1
ATOM 546 C CA . SER A 1 79 ? -18.870 -2.372 14.844 1.00 91.50 79 SER A CA 1
ATOM 547 C C . SER A 1 79 ? -19.929 -1.381 14.353 1.00 91.50 79 S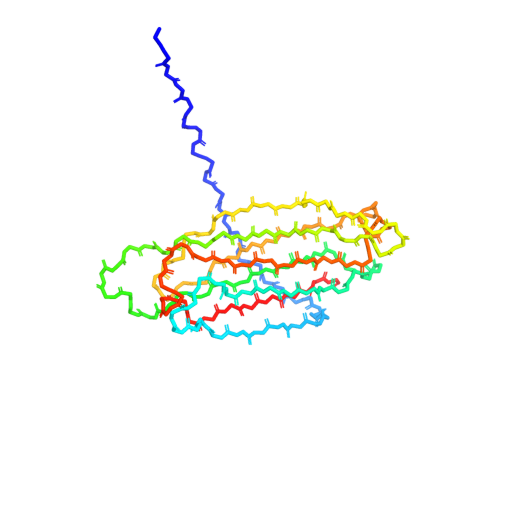ER A C 1
ATOM 549 O O . SER A 1 79 ? -21.128 -1.620 14.519 1.00 91.50 79 SER A O 1
ATOM 551 N N . ASP A 1 80 ? -19.504 -0.281 13.725 1.00 92.56 80 ASP A N 1
ATOM 552 C CA . ASP A 1 80 ? -20.400 0.743 13.175 1.00 92.56 80 ASP A CA 1
ATOM 553 C C . ASP A 1 80 ? -20.448 0.782 11.636 1.00 92.56 80 ASP A C 1
ATOM 555 O O . ASP A 1 80 ? -21.286 1.484 11.061 1.00 92.56 80 ASP A O 1
ATOM 559 N N . GLY A 1 81 ? -19.603 -0.004 10.964 1.00 91.81 81 GLY A N 1
ATOM 560 C CA . GLY A 1 81 ? -19.511 -0.080 9.506 1.00 91.81 81 GLY A CA 1
ATOM 561 C C . GLY A 1 81 ? -18.856 1.143 8.858 1.00 91.81 81 GLY A C 1
ATOM 562 O O . GLY A 1 81 ? -18.974 1.318 7.641 1.00 91.81 81 GLY A O 1
ATOM 563 N N . SER A 1 82 ? -18.219 2.019 9.638 1.00 93.19 82 SER A N 1
ATOM 564 C CA . SER A 1 82 ? -17.544 3.207 9.127 1.00 93.19 82 SER A CA 1
ATOM 565 C C . SER A 1 82 ? -16.174 2.883 8.527 1.00 93.19 82 SER A C 1
ATOM 567 O O . SER A 1 82 ? -15.536 1.870 8.819 1.00 93.19 82 SER A O 1
ATOM 569 N N . SER A 1 83 ? -15.716 3.763 7.637 1.00 94.62 83 SER A N 1
ATOM 570 C CA . SER A 1 83 ? -14.408 3.647 7.000 1.00 94.62 83 SER A CA 1
ATOM 571 C C . SER A 1 83 ? -13.761 5.014 6.842 1.00 94.62 83 SER A C 1
ATOM 573 O O . SER A 1 83 ? -14.421 5.948 6.378 1.00 94.62 83 SER A O 1
ATOM 575 N N . THR A 1 84 ? -12.468 5.108 7.135 1.00 96.38 84 THR A N 1
ATOM 576 C CA . THR A 1 84 ? -11.693 6.351 7.053 1.00 96.38 84 THR A CA 1
ATOM 577 C C . THR A 1 84 ? -10.407 6.114 6.275 1.00 96.38 84 THR A C 1
ATOM 579 O O . THR A 1 84 ? -9.668 5.177 6.565 1.00 96.38 84 THR A O 1
ATOM 582 N N . VAL A 1 85 ? -10.103 6.970 5.298 1.00 96.31 85 VAL A N 1
ATOM 583 C CA . VAL A 1 85 ? -8.802 6.933 4.613 1.00 96.31 85 VAL A CA 1
ATOM 584 C C . VAL A 1 85 ? -7.731 7.448 5.572 1.00 96.31 85 VAL A C 1
ATOM 586 O O . VAL A 1 85 ? -7.805 8.588 6.026 1.00 96.31 85 VAL A O 1
ATOM 589 N N . LEU A 1 86 ? -6.756 6.597 5.886 1.00 95.00 86 LEU A N 1
ATOM 590 C CA . LEU A 1 86 ? -5.656 6.907 6.802 1.00 95.00 86 LEU A CA 1
ATOM 591 C C . LEU A 1 86 ? -4.460 7.494 6.060 1.00 95.00 86 LEU A C 1
ATOM 593 O O . LEU A 1 86 ? -3.814 8.420 6.543 1.00 95.00 86 LEU A O 1
ATOM 597 N N . ASN A 1 87 ? -4.167 6.946 4.881 1.00 94.69 87 ASN A N 1
ATOM 598 C CA . ASN A 1 87 ? -3.108 7.426 4.011 1.00 94.69 87 ASN A CA 1
ATOM 599 C C . ASN A 1 87 ? -3.449 7.102 2.552 1.00 94.69 87 ASN A C 1
ATOM 601 O O . ASN A 1 87 ? -3.992 6.038 2.255 1.00 94.69 87 ASN A O 1
ATOM 605 N N . GLU A 1 88 ? -3.110 8.012 1.648 1.00 94.75 88 GLU A N 1
ATOM 606 C CA . GLU A 1 88 ? -3.193 7.818 0.205 1.00 94.75 88 GLU A CA 1
ATOM 607 C C . GLU A 1 88 ? -1.939 8.416 -0.426 1.00 94.75 88 GLU A C 1
ATOM 609 O O . GLU A 1 88 ? -1.602 9.577 -0.188 1.00 94.75 88 GLU A O 1
ATOM 614 N N . THR A 1 89 ? -1.223 7.605 -1.199 1.00 94.94 89 THR A N 1
ATOM 615 C CA . THR A 1 89 ? 0.041 8.003 -1.812 1.00 94.94 89 THR A CA 1
ATOM 616 C C . THR A 1 89 ? 0.203 7.379 -3.187 1.00 94.94 89 THR A C 1
ATOM 618 O O . THR A 1 89 ? -0.368 6.333 -3.490 1.00 94.94 89 THR A O 1
ATOM 621 N N . THR A 1 90 ? 1.022 8.011 -4.018 1.00 95.25 90 THR A N 1
ATOM 622 C CA . THR A 1 90 ? 1.427 7.471 -5.313 1.00 95.25 90 THR A CA 1
ATOM 623 C C . THR A 1 90 ? 2.907 7.112 -5.255 1.00 95.25 90 THR A C 1
ATOM 625 O O . THR A 1 90 ? 3.748 7.969 -4.984 1.00 95.25 90 THR A O 1
ATOM 628 N N . LEU A 1 91 ? 3.218 5.844 -5.506 1.00 93.31 91 LEU A N 1
ATOM 629 C CA . LEU A 1 91 ? 4.574 5.331 -5.663 1.00 93.31 91 LEU A CA 1
ATOM 630 C C . LEU A 1 91 ? 4.976 5.416 -7.133 1.00 93.31 91 LEU A C 1
ATOM 632 O O . LEU A 1 91 ? 4.191 5.040 -7.999 1.00 93.31 91 LEU A O 1
ATOM 636 N N . SER A 1 92 ? 6.194 5.879 -7.409 1.00 93.44 92 SER A N 1
ATOM 637 C CA . SER A 1 92 ? 6.755 5.886 -8.762 1.00 93.44 92 SER A CA 1
ATOM 638 C C . SER A 1 92 ? 7.767 4.751 -8.875 1.00 93.44 92 SER A C 1
ATOM 640 O O . SER A 1 92 ? 8.917 4.889 -8.465 1.00 93.44 92 SER A O 1
ATOM 642 N N . VAL A 1 93 ? 7.305 3.603 -9.366 1.00 90.94 93 VAL A N 1
ATOM 643 C CA . VAL A 1 93 ? 8.049 2.339 -9.351 1.00 90.94 93 VAL A CA 1
ATOM 644 C C . VAL A 1 93 ? 8.898 2.231 -10.609 1.00 90.94 93 VAL A C 1
ATOM 646 O O . VAL A 1 93 ? 8.367 2.206 -11.721 1.00 90.94 93 VAL A O 1
ATOM 649 N N . ALA A 1 94 ? 10.218 2.180 -10.452 1.00 90.62 94 ALA A N 1
ATOM 650 C CA . ALA A 1 94 ? 11.142 2.007 -11.564 1.00 90.62 94 ALA A CA 1
ATOM 651 C C . ALA A 1 94 ? 11.410 0.519 -11.850 1.00 90.62 94 ALA A C 1
ATOM 653 O O . ALA A 1 94 ? 11.014 -0.375 -11.101 1.00 90.62 94 ALA A O 1
ATOM 654 N N . ALA A 1 95 ? 12.079 0.248 -12.971 1.00 89.69 95 ALA A N 1
ATOM 655 C CA . ALA A 1 95 ? 12.464 -1.110 -13.340 1.00 89.69 95 ALA A CA 1
ATOM 656 C C . ALA A 1 95 ? 13.411 -1.710 -12.289 1.00 89.69 95 ALA A C 1
ATOM 658 O O . ALA A 1 95 ? 14.409 -1.078 -11.931 1.00 89.69 95 ALA A O 1
ATOM 659 N N . ASN A 1 96 ? 13.103 -2.925 -11.826 1.00 88.94 96 ASN A N 1
ATOM 660 C CA . ASN A 1 96 ? 13.848 -3.636 -10.784 1.00 88.94 96 ASN A CA 1
ATOM 661 C C . ASN A 1 96 ? 14.044 -2.836 -9.477 1.00 88.94 96 ASN A C 1
ATOM 663 O O . ASN A 1 96 ? 15.073 -2.964 -8.808 1.00 88.94 96 ASN A O 1
ATOM 667 N N . THR A 1 97 ? 13.100 -1.959 -9.124 1.00 90.25 97 THR A N 1
ATOM 668 C CA . THR A 1 97 ? 13.095 -1.297 -7.813 1.00 90.25 97 THR A CA 1
ATOM 669 C C . THR A 1 97 ? 11.864 -1.690 -7.023 1.00 90.25 97 THR A C 1
ATOM 671 O O . THR A 1 97 ? 10.790 -1.900 -7.588 1.00 90.25 97 THR A O 1
ATOM 674 N N . THR A 1 98 ? 12.043 -1.795 -5.708 1.00 92.38 98 THR A N 1
ATOM 675 C CA . THR A 1 98 ? 10.951 -1.951 -4.753 1.00 92.38 98 THR A CA 1
ATOM 676 C C . THR A 1 98 ? 10.696 -0.607 -4.094 1.00 92.38 98 THR A C 1
ATOM 678 O O . THR A 1 98 ? 11.574 -0.073 -3.416 1.00 92.38 98 THR A O 1
ATOM 681 N N . GLU A 1 99 ? 9.497 -0.076 -4.288 1.00 93.00 99 GLU A N 1
ATOM 682 C CA . GLU A 1 99 ? 9.014 1.123 -3.612 1.00 93.00 99 GLU A CA 1
ATOM 683 C C . GLU A 1 99 ? 8.010 0.730 -2.531 1.00 93.00 99 GLU A C 1
ATOM 685 O O . GLU A 1 99 ? 7.194 -0.171 -2.733 1.00 93.00 99 GLU A O 1
ATOM 690 N N . SER A 1 100 ? 8.034 1.437 -1.405 1.00 92.81 100 SER A N 1
ATOM 691 C CA . SER A 1 100 ? 7.215 1.095 -0.243 1.00 92.81 100 SER A CA 1
ATOM 692 C C . SER A 1 100 ? 6.326 2.253 0.187 1.00 92.81 100 SER A C 1
ATOM 694 O O . SER A 1 100 ? 6.743 3.412 0.212 1.00 92.81 100 SER A O 1
ATOM 696 N N . ALA A 1 101 ?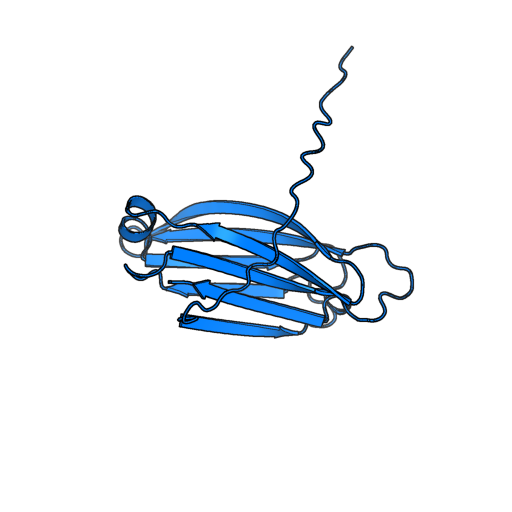 5.110 1.927 0.606 1.00 93.44 101 ALA A N 1
ATOM 697 C CA . ALA A 1 101 ? 4.205 2.821 1.313 1.00 93.44 101 ALA A CA 1
ATOM 698 C C . ALA A 1 101 ? 3.793 2.175 2.634 1.00 93.44 101 ALA A C 1
ATOM 700 O O . ALA A 1 101 ? 3.627 0.961 2.717 1.00 93.44 101 ALA A O 1
ATOM 701 N N . ASN A 1 102 ? 3.578 2.980 3.668 1.00 94.00 102 ASN A N 1
ATOM 702 C CA . ASN A 1 102 ? 3.034 2.488 4.922 1.00 94.00 102 ASN A CA 1
ATOM 703 C C . ASN A 1 102 ? 2.109 3.508 5.586 1.00 94.00 102 ASN A C 1
ATOM 705 O O . ASN A 1 102 ? 2.033 4.681 5.210 1.00 94.00 102 ASN A O 1
ATOM 709 N N . VAL A 1 103 ? 1.394 3.027 6.593 1.00 93.94 103 VAL A N 1
ATOM 710 C CA . VAL A 1 103 ? 0.668 3.840 7.557 1.00 93.94 103 VAL A CA 1
ATOM 711 C C . VAL A 1 103 ? 1.017 3.354 8.957 1.00 93.94 103 VAL A C 1
ATOM 713 O O . VAL A 1 103 ? 0.933 2.164 9.251 1.00 93.94 103 VAL A O 1
ATOM 716 N N . THR A 1 104 ? 1.441 4.274 9.818 1.00 95.25 104 THR A N 1
ATOM 717 C CA . THR A 1 104 ? 1.640 4.003 11.245 1.00 95.25 104 THR A CA 1
ATOM 718 C C . THR A 1 104 ? 0.311 4.164 11.970 1.00 95.25 104 THR A C 1
ATOM 720 O O . THR A 1 104 ? -0.372 5.168 11.771 1.00 95.25 104 THR A O 1
ATOM 723 N N . LEU A 1 105 ? -0.036 3.203 12.824 1.00 92.44 105 LEU A N 1
ATOM 724 C CA . LEU A 1 105 ? -1.244 3.231 13.642 1.00 92.44 105 LEU A CA 1
ATOM 725 C C . LEU A 1 105 ? -0.889 3.654 15.066 1.00 92.44 105 LEU A C 1
ATOM 727 O O . LEU A 1 105 ? -0.025 3.064 15.715 1.00 92.44 105 LEU A O 1
ATOM 731 N N . ASN A 1 106 ? -1.560 4.683 15.576 1.00 92.88 106 ASN A N 1
ATOM 732 C CA . ASN A 1 106 ? -1.432 5.059 16.983 1.00 92.88 106 ASN A CA 1
ATOM 733 C C . ASN A 1 106 ? -2.424 4.265 17.866 1.00 92.88 106 ASN A C 1
ATOM 735 O O . ASN A 1 106 ? -3.160 3.400 17.397 1.00 92.88 106 ASN A O 1
ATOM 739 N N . GLU A 1 107 ? -2.422 4.507 19.182 1.00 93.06 107 GLU A N 1
ATOM 740 C CA . GLU A 1 107 ? -3.369 3.858 20.114 1.00 93.06 107 GLU A CA 1
ATOM 741 C C . GLU A 1 107 ? -4.836 4.137 19.764 1.00 93.06 107 GLU A C 1
ATOM 743 O O . GLU A 1 107 ? -5.662 3.232 19.814 1.00 93.06 107 GLU A O 1
ATOM 748 N N . SER A 1 108 ? -5.160 5.371 19.372 1.00 92.69 108 SER A N 1
ATOM 749 C CA . SER A 1 108 ? -6.522 5.738 18.985 1.00 92.69 108 SER A CA 1
ATOM 750 C C . SER A 1 108 ? -6.952 5.020 17.709 1.00 92.69 108 SER A C 1
ATOM 752 O O . SER A 1 108 ? -8.090 4.577 17.640 1.00 92.69 108 SER A O 1
ATOM 754 N N . ASP A 1 109 ? -6.056 4.865 16.730 1.00 92.88 109 ASP A N 1
ATOM 755 C CA . ASP A 1 109 ? -6.353 4.146 15.486 1.00 92.88 109 ASP A CA 1
ATOM 756 C C . ASP A 1 109 ? -6.602 2.658 15.760 1.00 92.88 109 ASP A C 1
ATOM 758 O O . ASP A 1 109 ? -7.606 2.115 15.309 1.00 92.88 109 ASP A O 1
ATOM 762 N N . ARG A 1 110 ? -5.748 2.016 16.571 1.00 92.62 110 ARG A N 1
ATOM 763 C CA . ARG A 1 110 ? -5.920 0.611 16.992 1.00 92.62 110 ARG A CA 1
ATOM 764 C C . ARG A 1 110 ? -7.189 0.374 17.812 1.00 92.62 110 ARG A C 1
ATOM 766 O O . ARG A 1 110 ? -7.705 -0.735 17.831 1.00 92.62 110 ARG A O 1
ATOM 773 N N . ALA A 1 111 ? -7.673 1.393 18.518 1.00 91.88 111 ALA A N 1
ATOM 774 C CA . ALA A 1 111 ? -8.936 1.328 19.247 1.00 91.88 111 ALA A CA 1
ATOM 775 C C . ALA A 1 111 ? -10.155 1.647 18.364 1.00 91.88 111 ALA A C 1
ATOM 777 O O . ALA A 1 111 ? -11.271 1.258 18.705 1.00 91.88 111 ALA A O 1
ATOM 778 N N . ALA A 1 112 ? -9.959 2.394 17.274 1.00 92.94 112 ALA A N 1
ATOM 779 C CA . ALA A 1 112 ? -11.027 2.861 16.398 1.00 92.94 112 ALA A CA 1
ATOM 780 C C . ALA A 1 112 ? -11.296 1.931 15.212 1.00 92.94 112 ALA A C 1
ATOM 782 O O . ALA A 1 112 ? -12.413 1.952 14.700 1.00 92.94 112 ALA A O 1
ATOM 783 N N . TYR A 1 113 ? -10.313 1.154 14.760 1.00 94.50 113 TYR A N 1
ATOM 784 C CA . TYR A 1 113 ? -10.429 0.307 13.575 1.00 94.50 113 TYR A CA 1
ATOM 785 C C . TYR A 1 113 ? -10.148 -1.154 13.917 1.00 94.50 113 TYR A C 1
ATOM 787 O O . TYR A 1 113 ? -9.150 -1.464 14.561 1.00 94.50 113 TYR A O 1
ATOM 795 N N . ASP A 1 114 ? -11.008 -2.045 13.432 1.00 94.75 114 ASP A N 1
ATOM 796 C CA . ASP A 1 114 ? -10.849 -3.497 13.556 1.00 94.75 114 ASP A CA 1
ATOM 797 C C . ASP A 1 114 ? -9.898 -4.045 12.479 1.00 94.75 114 ASP A C 1
ATOM 799 O O . ASP A 1 114 ? -9.220 -5.058 12.662 1.00 94.75 114 ASP A O 1
ATOM 803 N N . SER A 1 115 ? -9.834 -3.370 11.329 1.00 94.31 115 SER A N 1
ATOM 804 C CA . SER A 1 115 ? -8.970 -3.748 10.214 1.00 94.31 115 SER A CA 1
ATOM 805 C C . SER A 1 115 ? -8.544 -2.546 9.368 1.00 94.31 115 SER A C 1
ATOM 807 O O . SER A 1 115 ? -9.137 -1.468 9.419 1.00 94.31 115 SER A O 1
ATOM 809 N N . VAL A 1 116 ? -7.493 -2.725 8.570 1.00 95.25 116 VAL A N 1
ATOM 810 C CA . VAL A 1 116 ? -7.071 -1.786 7.529 1.00 95.25 116 VAL A CA 1
ATOM 811 C C . VAL A 1 116 ? -7.192 -2.473 6.179 1.00 95.25 116 VAL A C 1
ATOM 813 O O . VAL A 1 116 ? -6.562 -3.499 5.927 1.00 95.25 116 VAL A O 1
ATOM 816 N N . ARG A 1 117 ? -7.967 -1.871 5.279 1.00 95.19 117 ARG A N 1
ATOM 817 C CA . ARG A 1 117 ? -7.995 -2.248 3.869 1.00 95.19 117 ARG A 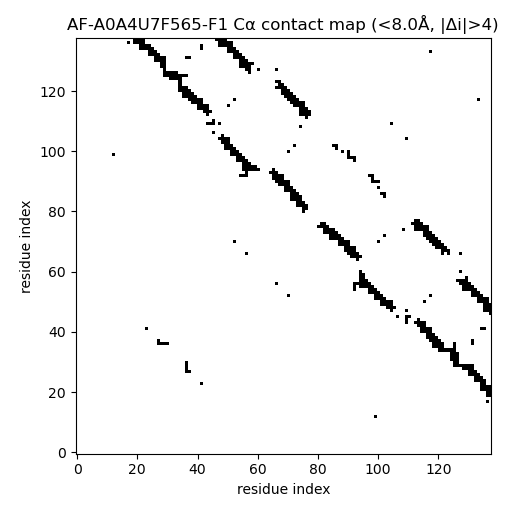CA 1
ATOM 818 C C . ARG A 1 117 ? -6.878 -1.549 3.114 1.00 95.19 117 ARG A C 1
ATOM 820 O O . ARG A 1 117 ? -6.755 -0.323 3.158 1.00 95.19 117 ARG A O 1
ATOM 827 N N . VAL A 1 118 ? -6.124 -2.346 2.378 1.00 94.44 118 VAL A N 1
ATOM 828 C CA . VAL A 1 118 ? -5.040 -1.933 1.502 1.00 94.44 118 VAL A CA 1
ATOM 829 C C . VAL A 1 118 ? -5.501 -2.090 0.062 1.00 94.44 118 VAL A C 1
ATOM 831 O O . VAL A 1 118 ? -5.852 -3.189 -0.366 1.00 94.44 118 VAL A O 1
ATOM 834 N N . VAL A 1 119 ? -5.483 -0.992 -0.689 1.00 93.75 119 VAL A N 1
ATOM 835 C CA . VAL A 1 119 ? -5.747 -1.006 -2.130 1.00 93.75 119 VAL A CA 1
ATOM 836 C C . VAL A 1 119 ? -4.531 -0.446 -2.849 1.00 93.75 119 VAL A C 1
ATOM 838 O O . VAL A 1 119 ? -4.171 0.707 -2.630 1.00 93.75 119 VAL A O 1
ATOM 841 N N . ALA A 1 120 ? -3.915 -1.248 -3.713 1.00 92.69 120 ALA A N 1
ATOM 842 C CA . ALA A 1 120 ? -2.854 -0.821 -4.616 1.00 92.69 120 ALA A CA 1
ATOM 843 C C . ALA A 1 120 ? -3.332 -0.985 -6.060 1.00 92.69 120 ALA A C 1
ATOM 845 O O . ALA A 1 120 ? -3.797 -2.054 -6.461 1.00 92.69 120 ALA A O 1
ATOM 846 N N . SER A 1 121 ? -3.218 0.075 -6.854 1.00 92.56 121 SER A N 1
ATOM 847 C CA . SER A 1 121 ? -3.653 0.078 -8.250 1.00 92.56 121 SER A CA 1
ATOM 848 C C . SER A 1 121 ? -2.732 0.923 -9.115 1.00 92.56 121 SER A C 1
ATOM 850 O O . SER A 1 121 ? -2.122 1.875 -8.643 1.00 92.56 121 SER A O 1
ATOM 852 N N . THR A 1 122 ? -2.633 0.595 -10.395 1.00 90.06 122 THR A N 1
ATOM 853 C CA . THR A 1 122 ? -1.885 1.383 -11.371 1.00 90.06 122 THR A CA 1
ATOM 854 C C . THR A 1 122 ? -2.793 1.819 -12.511 1.00 90.06 122 THR A C 1
ATOM 856 O O . THR A 1 122 ? -3.668 1.075 -12.947 1.00 90.06 122 THR A O 1
ATOM 859 N N . GLY A 1 123 ? -2.579 3.038 -13.012 1.00 82.56 123 GLY A N 1
ATOM 860 C CA . GLY A 1 123 ? -3.207 3.500 -14.253 1.00 82.56 123 GLY A CA 1
ATOM 861 C C . GLY A 1 123 ? -2.575 2.893 -15.514 1.00 82.56 123 GLY A C 1
ATOM 862 O O . GLY A 1 123 ? -3.090 3.101 -16.612 1.00 82.56 123 GLY A O 1
ATOM 863 N N . ALA A 1 124 ? -1.457 2.174 -15.367 1.00 75.88 124 ALA A N 1
ATOM 864 C CA . ALA A 1 124 ? -0.742 1.496 -16.440 1.00 75.88 124 ALA A CA 1
ATOM 865 C C . ALA A 1 124 ? -1.076 -0.008 -16.485 1.00 75.88 124 ALA A C 1
ATOM 867 O O . ALA A 1 124 ? -1.945 -0.508 -15.775 1.00 75.88 124 ALA A O 1
ATOM 868 N N . ASN A 1 125 ? -0.373 -0.752 -17.341 1.00 74.69 125 ASN A N 1
ATOM 869 C CA . ASN A 1 125 ? -0.488 -2.207 -17.376 1.00 74.69 125 ASN A CA 1
ATOM 870 C C . ASN A 1 125 ? 0.165 -2.805 -16.120 1.00 74.69 125 ASN A C 1
ATOM 872 O O . ASN A 1 125 ? 1.382 -2.692 -15.971 1.00 74.69 125 ASN A O 1
ATOM 876 N N . ALA A 1 126 ? -0.596 -3.521 -15.280 1.00 82.38 126 ALA A N 1
ATOM 877 C CA . ALA A 1 126 ? -0.043 -4.242 -14.126 1.00 82.38 126 ALA A CA 1
ATOM 878 C C . ALA A 1 126 ? 1.049 -5.260 -14.496 1.00 82.38 126 ALA A C 1
ATOM 880 O O . ALA A 1 126 ? 1.831 -5.638 -13.637 1.00 82.38 126 ALA A O 1
ATOM 881 N N . SER A 1 127 ? 1.174 -5.649 -15.771 1.00 82.62 127 SER A N 1
ATOM 882 C CA . SER A 1 127 ? 2.295 -6.456 -16.277 1.00 82.62 127 SER A CA 1
ATOM 883 C C . SER A 1 127 ? 3.677 -5.814 -16.090 1.00 82.62 127 SER A C 1
ATOM 885 O O . SER A 1 127 ? 4.676 -6.495 -16.282 1.00 82.62 127 SER A O 1
ATOM 887 N N . LEU A 1 128 ? 3.750 -4.511 -15.792 1.00 87.25 128 LEU A N 1
ATOM 888 C CA . LEU A 1 128 ? 5.000 -3.81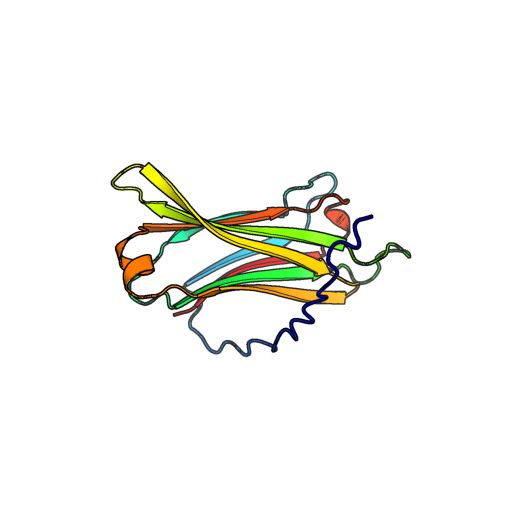8 -15.460 1.00 87.25 128 LEU A CA 1
ATOM 889 C C . LEU A 1 128 ? 5.349 -3.904 -13.963 1.00 87.25 128 LEU A C 1
ATOM 891 O O . LEU A 1 128 ? 6.407 -3.434 -13.550 1.00 87.25 128 LEU A O 1
ATOM 895 N N . ILE A 1 129 ? 4.478 -4.508 -13.157 1.00 90.50 129 ILE A N 1
ATOM 896 C CA . ILE A 1 129 ? 4.694 -4.764 -11.737 1.00 90.50 129 ILE A CA 1
ATOM 897 C C . ILE A 1 129 ? 4.994 -6.251 -11.563 1.00 90.50 129 ILE A C 1
ATOM 899 O O . ILE A 1 129 ? 4.176 -7.105 -11.906 1.00 90.50 129 ILE A O 1
ATOM 903 N N . ASP A 1 130 ? 6.177 -6.551 -11.037 1.00 89.81 130 ASP A N 1
ATOM 904 C CA . ASP A 1 130 ? 6.637 -7.914 -10.782 1.00 89.81 130 ASP A CA 1
ATOM 905 C C . ASP A 1 130 ? 5.914 -8.521 -9.581 1.00 89.81 130 ASP A C 1
ATOM 907 O O . ASP A 1 130 ? 5.331 -9.602 -9.665 1.00 89.81 130 ASP A O 1
ATOM 911 N N . SER A 1 131 ? 5.898 -7.791 -8.468 1.00 88.88 131 SER A N 1
ATOM 912 C CA . SER A 1 131 ? 5.296 -8.252 -7.224 1.00 88.88 131 SER A CA 1
ATOM 913 C C . SER A 1 131 ? 4.746 -7.097 -6.404 1.00 88.88 131 SER A C 1
ATOM 915 O O . SER A 1 131 ? 5.295 -5.997 -6.390 1.00 88.88 131 SER A O 1
ATOM 917 N N . VAL A 1 132 ? 3.646 -7.362 -5.705 1.00 90.31 132 VAL A N 1
ATOM 918 C CA . VAL A 1 132 ? 3.114 -6.504 -4.649 1.00 90.31 132 VAL A CA 1
ATOM 919 C C . VAL A 1 132 ? 2.982 -7.342 -3.394 1.00 90.31 132 VAL A C 1
ATOM 921 O O . VAL A 1 132 ? 2.357 -8.401 -3.428 1.00 90.31 132 VAL A O 1
ATOM 924 N N . ASN A 1 133 ? 3.591 -6.875 -2.310 1.00 91.88 133 ASN A N 1
ATOM 925 C CA . ASN A 1 133 ? 3.549 -7.489 -0.992 1.00 91.88 133 ASN A CA 1
ATOM 926 C C . ASN A 1 133 ? 2.926 -6.507 -0.002 1.00 91.88 133 ASN A C 1
ATOM 928 O O . ASN A 1 133 ? 3.201 -5.315 -0.065 1.00 91.88 133 ASN A O 1
ATOM 932 N N . TRP A 1 134 ? 2.095 -6.983 0.910 1.00 91.44 134 TRP A N 1
ATOM 933 C CA . TRP A 1 134 ? 1.498 -6.164 1.959 1.00 91.44 134 TRP A CA 1
ATOM 934 C C . TRP A 1 134 ? 1.396 -6.951 3.248 1.00 91.44 134 TRP A C 1
ATOM 936 O O . TRP A 1 134 ? 1.295 -8.178 3.236 1.00 91.44 134 TRP A O 1
ATOM 946 N N . GLY A 1 135 ? 1.375 -6.237 4.365 1.00 91.06 135 GLY A N 1
ATOM 947 C CA . GLY A 1 135 ? 1.189 -6.862 5.660 1.00 91.06 135 GLY A CA 1
ATOM 948 C C . GLY A 1 135 ? 1.189 -5.873 6.807 1.00 91.06 135 GLY A C 1
ATOM 949 O O . GLY A 1 135 ? 1.165 -4.654 6.614 1.00 91.06 135 GLY A O 1
ATOM 950 N N . THR A 1 136 ? 1.209 -6.420 8.018 1.00 91.38 136 THR A N 1
ATOM 951 C CA . THR A 1 136 ? 1.305 -5.642 9.252 1.00 91.38 136 THR A CA 1
ATOM 952 C C . THR A 1 136 ? 2.676 -5.805 9.900 1.00 91.38 136 THR A C 1
ATOM 954 O O . THR A 1 136 ? 3.336 -6.833 9.744 1.00 91.38 136 THR A O 1
ATOM 957 N N . VAL A 1 137 ? 3.103 -4.782 10.634 1.00 88.31 137 VAL A N 1
ATOM 958 C CA . VAL A 1 137 ? 4.269 -4.806 11.522 1.00 88.31 137 VAL A CA 1
ATOM 959 C C . VAL A 1 137 ? 3.781 -4.462 12.922 1.00 88.31 137 VAL A C 1
ATOM 961 O O . VAL A 1 137 ? 2.979 -3.536 13.072 1.00 88.31 137 VAL A O 1
ATOM 964 N N . GLY A 1 138 ? 4.261 -5.192 13.925 1.00 81.25 138 GLY A N 1
ATOM 965 C CA . GLY A 1 138 ? 3.975 -4.964 15.339 1.00 81.25 138 GLY A CA 1
ATOM 966 C C . GLY A 1 138 ? 5.090 -5.434 16.255 1.00 81.25 138 GLY A C 1
ATOM 967 O O . GLY A 1 138 ? 6.112 -5.937 15.724 1.00 81.25 138 GLY A O 1
#